Protein AF-A0A7V6IUQ1-F1 (afdb_monomer_lite)

pLDDT: mean 87.28, std 16.64, range [43.0, 98.0]

Radius of gyration: 22.85 Å; chains: 1; bounding box: 48×57×72 Å

Sequence (153 aa):
MRKSILLIFALLFVLAGCQLFSEKKGFEITNLSLSQEEGVTFQIKVHKLEISENDIISYGVVIVKEKVNEIEDLTFDKKDSFLESENLSFFLQIDEENYQTDYSLRAYVKYLDGEEEKYLYSESFEVFNLYSLAKESNNDFAKKVVRIVEEKK

Secondary structure (DSSP, 8-state):
---SSTTSTTTSSSSS------PPBSEEEEEEEE-SSSEEEEEEEE-B-SS-GGGEEEEEEEEESS--SSGGGSSTTT-SEEEEESSSEEEEE--GGGTT-EEEEEEEEEEEETTEEEEEE-S--EEEEHHHHHTT--SHHHHHHHHHHHHT-

Foldseek 3Di:
DPDPDPPPVVVVVVVVPPPPPPFDAAKAKADWADDLPQWTKIFIDHTHYPADPVFWPKKKKFKAQADDDDVVCRDPVNGPDMDIDNHRMDTDHDDLVSQATKMKIKMWIWGDPPPDIDIDTGPDIDIDHNLVNLVVDDRPSSVVSVCSVVVVD

Structure (mmCIF, N/CA/C/O backbone):
data_AF-A0A7V6IUQ1-F1
#
_entry.id   AF-A0A7V6IUQ1-F1
#
loop_
_atom_site.group_PDB
_atom_site.id
_atom_site.type_symbol
_atom_site.label_atom_id
_atom_site.label_alt_id
_atom_site.label_comp_id
_atom_site.label_asym_id
_atom_site.label_entity_id
_atom_site.label_seq_id
_atom_site.pdbx_PDB_ins_code
_atom_site.Cartn_x
_atom_site.Cartn_y
_atom_site.Cartn_z
_atom_site.occupancy
_atom_site.B_iso_or_equiv
_atom_site.auth_seq_id
_atom_site.auth_comp_id
_atom_site.auth_asym_id
_atom_site.auth_atom_id
_atom_site.pdbx_PDB_model_num
ATOM 1 N N . MET A 1 1 ? -28.849 -42.726 -48.923 1.00 46.62 1 MET A N 1
ATOM 2 C CA . MET A 1 1 ? -27.675 -41.830 -48.814 1.00 46.62 1 MET A CA 1
ATOM 3 C C . MET A 1 1 ? -28.141 -40.466 -48.322 1.00 46.62 1 MET A C 1
ATOM 5 O O . MET A 1 1 ? -28.798 -39.783 -49.089 1.00 46.62 1 MET A O 1
ATOM 9 N N . ARG A 1 2 ? -27.902 -40.128 -47.046 1.00 48.31 2 ARG A N 1
ATOM 10 C CA . ARG A 1 2 ? -27.979 -38.777 -46.432 1.00 48.31 2 ARG A CA 1
ATOM 11 C C . ARG A 1 2 ? -27.870 -38.942 -44.906 1.00 48.31 2 ARG A C 1
ATOM 13 O O . ARG A 1 2 ? -28.855 -38.846 -44.190 1.00 48.31 2 ARG A O 1
ATOM 20 N N . LYS A 1 3 ? -26.680 -39.301 -44.414 1.00 48.31 3 LYS A N 1
ATOM 21 C CA . LYS A 1 3 ? -26.365 -39.334 -42.968 1.00 48.31 3 LYS A CA 1
ATOM 22 C C . LYS A 1 3 ? -24.963 -38.794 -42.641 1.00 48.31 3 LYS A C 1
ATOM 24 O O . LYS A 1 3 ? -24.455 -39.039 -41.559 1.00 48.31 3 LYS A O 1
ATOM 29 N N . SER A 1 4 ? -24.343 -38.036 -43.548 1.00 51.31 4 SER A N 1
ATOM 30 C CA . SER A 1 4 ? -22.914 -37.691 -43.431 1.00 51.31 4 SER A CA 1
ATOM 31 C C . SER A 1 4 ? -22.616 -36.194 -43.284 1.00 51.31 4 SER A C 1
ATOM 33 O O . SER A 1 4 ? -21.469 -35.806 -43.429 1.00 51.31 4 SER A O 1
ATOM 35 N N . ILE A 1 5 ? -23.609 -35.343 -42.994 1.00 55.16 5 ILE A N 1
ATOM 36 C CA . ILE A 1 5 ? -23.400 -33.877 -42.926 1.00 55.16 5 ILE A CA 1
ATOM 37 C C . ILE A 1 5 ? -23.396 -33.335 -41.480 1.00 55.16 5 ILE A C 1
ATOM 39 O O . ILE A 1 5 ? -22.945 -32.224 -41.236 1.00 55.16 5 ILE A O 1
ATOM 43 N N . LEU A 1 6 ? -23.806 -34.122 -40.483 1.00 49.00 6 LEU A N 1
ATOM 44 C CA . LEU A 1 6 ? -23.961 -33.630 -39.104 1.00 49.00 6 LEU A CA 1
ATOM 45 C C . LEU A 1 6 ? -22.684 -33.657 -38.245 1.00 49.00 6 LEU A C 1
ATOM 47 O O . LEU A 1 6 ? -22.696 -33.138 -37.136 1.00 49.00 6 LEU A O 1
ATOM 51 N N . LEU A 1 7 ? -21.577 -34.218 -38.741 1.00 49.31 7 LEU A N 1
ATOM 52 C CA . LEU A 1 7 ? -20.361 -34.429 -37.939 1.00 49.31 7 LEU A CA 1
ATOM 53 C C . LEU A 1 7 ? -19.298 -33.326 -38.087 1.00 49.31 7 LEU A C 1
ATOM 55 O O . LEU A 1 7 ? -18.359 -33.285 -37.303 1.00 49.31 7 LEU A O 1
ATOM 59 N N . ILE A 1 8 ? -19.456 -32.401 -39.039 1.00 52.31 8 ILE A N 1
ATOM 60 C CA . ILE A 1 8 ? -18.475 -31.321 -39.262 1.00 52.31 8 ILE A CA 1
ATOM 61 C C . ILE A 1 8 ? -18.780 -30.083 -38.397 1.00 52.31 8 ILE A C 1
ATOM 63 O O . ILE A 1 8 ? -17.864 -29.363 -38.013 1.00 52.31 8 ILE A O 1
ATOM 67 N N . PHE A 1 9 ? -20.035 -29.870 -37.981 1.00 48.78 9 PHE A N 1
ATOM 68 C CA . PHE A 1 9 ? -20.393 -28.722 -37.132 1.00 48.78 9 PHE A CA 1
ATOM 69 C C . PHE A 1 9 ? -20.047 -28.896 -35.645 1.00 48.78 9 PHE A C 1
ATOM 71 O O . PHE A 1 9 ? -19.874 -27.901 -34.948 1.00 48.78 9 PHE A O 1
ATOM 78 N N . ALA A 1 10 ? -19.876 -30.129 -35.157 1.00 49.88 10 ALA A N 1
ATOM 79 C CA . ALA A 1 10 ? -19.459 -30.374 -33.773 1.00 49.88 10 ALA A CA 1
ATOM 80 C C . ALA A 1 10 ? -17.945 -30.176 -33.556 1.00 49.88 10 ALA A C 1
ATOM 82 O O . ALA A 1 10 ? -17.521 -29.903 -32.437 1.00 49.88 10 ALA A O 1
ATOM 83 N N . LEU A 1 11 ? -17.126 -30.259 -34.615 1.00 46.88 11 LEU A N 1
ATOM 84 C CA . LEU A 1 11 ? -15.672 -30.083 -34.505 1.00 46.88 11 LEU A CA 1
ATOM 85 C C . LEU A 1 11 ? -15.243 -28.603 -34.474 1.00 46.88 11 LEU A C 1
ATOM 87 O O . LEU A 1 11 ? -14.183 -28.283 -33.945 1.00 46.88 11 LEU A O 1
ATOM 91 N N . LEU A 1 12 ? -16.074 -27.691 -34.992 1.00 48.81 12 LEU A N 1
ATOM 92 C CA . LEU A 1 12 ? -15.794 -26.248 -35.004 1.00 48.81 12 LEU A CA 1
ATOM 93 C C . LEU A 1 12 ? -16.068 -25.555 -33.659 1.00 48.81 12 LEU A C 1
ATOM 95 O O . LEU A 1 12 ? -15.499 -24.500 -33.401 1.00 48.81 12 LEU A O 1
ATOM 99 N N . PHE A 1 13 ? -16.865 -26.158 -32.772 1.00 48.47 13 PHE A N 1
ATOM 100 C CA . PHE A 1 13 ? -17.110 -25.608 -31.432 1.00 48.47 13 PHE A CA 1
ATOM 101 C C . PHE A 1 13 ? -16.029 -25.973 -30.404 1.00 48.47 13 PHE A C 1
ATOM 103 O O . PHE A 1 13 ? -15.905 -25.297 -29.388 1.00 48.47 13 PHE A O 1
ATOM 110 N N . VAL A 1 14 ? -15.202 -26.989 -30.675 1.00 47.94 14 VAL A N 1
ATOM 111 C CA . VAL A 1 14 ? -14.096 -27.376 -29.777 1.00 47.94 14 VAL A CA 1
ATOM 112 C C . VAL A 1 14 ? -12.868 -26.470 -29.961 1.00 47.94 14 VAL A C 1
ATOM 114 O O . VAL A 1 14 ? -12.054 -26.348 -29.054 1.00 47.94 14 VAL A O 1
ATOM 117 N N . LEU A 1 15 ? -12.763 -25.749 -31.085 1.00 47.50 15 LEU A N 1
ATOM 118 C CA . LEU A 1 15 ? -11.668 -24.800 -31.346 1.00 47.50 15 LEU A CA 1
ATOM 119 C C . LEU A 1 15 ? -11.933 -23.373 -30.832 1.00 47.50 15 LEU A C 1
ATOM 121 O O . LEU A 1 15 ? -11.006 -22.572 -30.775 1.00 47.50 15 LEU A O 1
ATOM 125 N N . ALA A 1 16 ? -13.160 -23.054 -30.409 1.00 47.78 16 ALA A N 1
ATOM 126 C CA . ALA A 1 16 ? -13.485 -21.770 -29.773 1.00 47.78 16 ALA A CA 1
ATOM 127 C C . ALA A 1 16 ? -13.310 -21.792 -28.239 1.00 47.78 16 ALA A C 1
ATOM 129 O O . ALA A 1 16 ? -13.473 -20.771 -27.579 1.00 47.78 16 ALA A O 1
ATOM 130 N N . GLY A 1 17 ? -12.971 -22.955 -27.671 1.00 45.19 17 GLY A N 1
ATOM 131 C CA . GLY A 1 17 ? -12.736 -23.158 -26.241 1.00 45.19 17 GLY A CA 1
ATOM 132 C C . GLY A 1 17 ? -11.293 -22.922 -25.799 1.00 45.19 17 GLY A C 1
ATOM 133 O O . GLY A 1 17 ? -10.937 -23.319 -24.692 1.00 45.19 17 GLY A O 1
ATOM 134 N N . CYS A 1 18 ? -10.453 -22.292 -26.629 1.00 43.00 18 CYS A N 1
ATOM 135 C CA . CYS A 1 18 ? -9.222 -21.689 -26.132 1.00 43.00 18 CYS A CA 1
ATOM 136 C C . CYS A 1 18 ? -9.642 -20.510 -25.251 1.00 43.00 18 CYS A C 1
ATOM 138 O O . CYS A 1 18 ? -9.782 -19.382 -25.719 1.00 43.00 18 CYS A O 1
ATOM 140 N N . GLN A 1 19 ? -9.885 -20.794 -23.970 1.00 48.31 19 GLN A N 1
ATOM 141 C CA . GLN A 1 19 ? -9.740 -19.803 -22.920 1.00 48.31 19 GLN A CA 1
ATOM 142 C C . GLN A 1 19 ? -8.384 -19.145 -23.162 1.00 48.31 19 GLN A C 1
ATOM 144 O O . GLN A 1 19 ? -7.337 -19.741 -22.911 1.00 48.31 19 GLN A O 1
ATOM 149 N N . LEU A 1 20 ? -8.413 -17.943 -23.735 1.00 48.12 20 LEU A N 1
ATOM 150 C CA . LEU A 1 20 ? -7.312 -17.007 -23.670 1.00 48.12 20 LEU A CA 1
ATOM 151 C C . LEU A 1 20 ? -7.068 -16.812 -22.176 1.00 48.12 20 LEU A C 1
ATOM 153 O O . LEU A 1 20 ? -7.758 -16.034 -21.520 1.00 48.12 20 LEU A O 1
ATOM 157 N N . PHE A 1 21 ? -6.134 -17.585 -21.624 1.00 48.56 21 PHE A N 1
ATOM 158 C CA . PHE A 1 21 ? -5.440 -17.234 -20.400 1.00 48.56 21 PHE A CA 1
ATOM 159 C C . PHE A 1 21 ? -4.743 -15.913 -20.712 1.00 48.56 21 PHE A C 1
ATOM 161 O O . PHE A 1 21 ? -3.611 -15.881 -21.184 1.00 48.56 21 PHE A O 1
ATOM 168 N N . SER A 1 22 ? -5.479 -14.815 -20.559 1.00 53.97 22 SER A N 1
ATOM 169 C CA . SER A 1 22 ? -4.900 -13.488 -20.561 1.00 53.97 22 SER A CA 1
ATOM 170 C C . SER A 1 22 ? -4.002 -13.452 -19.336 1.00 53.97 22 SER A C 1
ATOM 172 O O . SER A 1 22 ? -4.493 -13.378 -18.209 1.00 53.97 22 SER A O 1
ATOM 174 N N . GLU A 1 23 ? -2.694 -13.598 -19.541 1.00 65.25 23 GLU A N 1
ATOM 175 C CA . GLU A 1 23 ? -1.713 -13.356 -18.489 1.00 65.25 23 GLU A CA 1
ATOM 176 C C . GLU A 1 23 ? -1.987 -11.951 -17.935 1.00 65.25 23 GLU A C 1
ATOM 178 O O . GLU A 1 23 ? -1.950 -10.975 -18.689 1.00 65.25 23 GLU A O 1
ATOM 183 N N . LYS A 1 24 ? -2.324 -11.841 -16.641 1.00 70.56 24 LYS A N 1
ATOM 184 C CA . LYS A 1 24 ? -2.401 -10.534 -15.973 1.00 70.56 24 LYS A CA 1
ATOM 185 C C . LYS A 1 24 ? -1.044 -9.846 -16.173 1.00 70.56 24 LYS A C 1
ATOM 187 O O . LYS A 1 24 ? -0.006 -10.433 -15.862 1.00 70.56 24 LYS A O 1
ATOM 192 N N . LYS A 1 25 ? -1.054 -8.629 -16.710 1.00 79.62 25 LYS A N 1
ATOM 193 C CA . LYS A 1 25 ? 0.115 -7.745 -16.777 1.00 79.62 25 LYS A CA 1
ATOM 194 C C . LYS A 1 25 ? 0.025 -6.711 -15.657 1.00 79.62 25 LYS A C 1
ATOM 196 O O . LYS A 1 25 ? -1.071 -6.426 -15.185 1.00 79.62 25 LYS A O 1
ATOM 201 N N . GLY A 1 26 ? 1.164 -6.164 -15.250 1.00 90.25 26 GLY A N 1
ATOM 202 C CA . GLY A 1 26 ? 1.227 -5.129 -14.217 1.00 90.25 26 GLY A CA 1
ATOM 203 C C . GLY A 1 26 ? 1.501 -5.681 -12.822 1.00 90.25 26 GLY A C 1
ATOM 204 O O . GLY A 1 26 ? 2.097 -6.744 -12.655 1.00 90.25 26 GLY A O 1
ATOM 205 N N . PHE A 1 27 ? 1.104 -4.929 -11.808 1.00 94.25 27 PHE A N 1
ATOM 206 C CA . PHE A 1 27 ? 1.328 -5.246 -10.403 1.00 94.25 27 PHE A CA 1
ATOM 207 C C . PHE A 1 27 ? 0.209 -4.627 -9.572 1.00 94.25 27 PHE A C 1
ATOM 209 O O . PHE A 1 27 ? -0.378 -3.634 -9.985 1.00 94.25 27 PHE A O 1
ATOM 216 N N . GLU A 1 28 ? -0.100 -5.226 -8.427 1.00 95.62 28 GLU A N 1
ATOM 217 C CA . GLU A 1 28 ? -1.223 -4.821 -7.575 1.00 95.62 28 GLU A CA 1
ATOM 218 C C . GLU A 1 28 ? -0.860 -4.969 -6.090 1.00 95.62 28 GLU A C 1
ATOM 220 O O . GLU A 1 28 ? 0.028 -5.749 -5.729 1.00 95.62 28 GLU A O 1
ATOM 225 N N . ILE A 1 29 ? -1.537 -4.216 -5.220 1.00 96.62 29 ILE A N 1
ATOM 226 C CA . ILE A 1 29 ? -1.441 -4.412 -3.769 1.00 96.62 29 ILE A CA 1
ATOM 227 C C . ILE A 1 29 ? -2.302 -5.619 -3.393 1.00 96.62 29 ILE A C 1
ATOM 229 O O . ILE A 1 29 ? -3.408 -5.801 -3.887 1.00 96.62 29 ILE A O 1
ATOM 233 N N . THR A 1 30 ? -1.780 -6.471 -2.522 1.00 95.62 30 THR A N 1
ATOM 234 C CA . THR A 1 30 ? -2.411 -7.707 -2.060 1.00 95.62 30 THR A CA 1
ATOM 235 C C . THR A 1 30 ? -2.121 -7.929 -0.580 1.00 95.62 30 THR A C 1
ATOM 237 O O . THR A 1 30 ? -1.246 -7.281 -0.001 1.00 95.62 30 THR A O 1
ATOM 240 N N . ASN A 1 31 ? -2.834 -8.879 0.034 1.00 93.25 31 ASN A N 1
ATOM 241 C CA . ASN A 1 31 ? -2.593 -9.329 1.409 1.00 93.25 31 ASN A CA 1
ATOM 242 C C . ASN A 1 31 ? -2.597 -8.191 2.444 1.00 93.25 31 ASN A C 1
ATOM 244 O O . ASN A 1 31 ? -1.820 -8.209 3.398 1.00 93.25 31 ASN A O 1
ATOM 248 N N . LEU A 1 32 ? -3.467 -7.198 2.245 1.00 95.62 32 LEU A N 1
ATOM 249 C CA . LEU A 1 32 ? -3.637 -6.094 3.176 1.00 95.62 32 LEU A CA 1
ATOM 250 C C . LEU A 1 32 ? -4.265 -6.616 4.470 1.00 95.62 32 LEU A C 1
ATOM 252 O O . LEU A 1 32 ? -5.373 -7.148 4.465 1.00 95.62 32 LEU A O 1
ATOM 256 N N . SER A 1 33 ? -3.534 -6.509 5.576 1.00 94.62 33 SER A N 1
ATOM 257 C CA . SER A 1 33 ? -3.943 -7.088 6.854 1.00 94.62 33 SER A CA 1
ATOM 258 C C . SER A 1 33 ? -3.350 -6.338 8.041 1.00 94.62 33 SER A C 1
ATOM 260 O O . SER A 1 33 ? -2.380 -5.590 7.918 1.00 94.62 33 SER A O 1
ATOM 262 N N . LEU A 1 34 ? -3.943 -6.528 9.217 1.00 94.50 34 LEU A N 1
ATOM 263 C CA . LEU A 1 34 ? -3.379 -5.993 10.450 1.00 94.50 34 LEU A CA 1
ATOM 264 C C . LEU A 1 34 ? -2.095 -6.719 10.831 1.00 94.50 34 LEU A C 1
ATOM 266 O O . LEU A 1 34 ? -2.055 -7.950 10.889 1.00 94.50 34 LEU A O 1
ATOM 270 N N . SER A 1 35 ? -1.080 -5.936 11.182 1.00 91.44 35 SER A N 1
ATOM 271 C CA . SER A 1 35 ? 0.143 -6.465 11.769 1.00 91.44 35 SER A CA 1
ATOM 272 C C . SER A 1 35 ? -0.097 -6.948 13.206 1.00 91.44 35 SER A C 1
ATOM 274 O O . SER A 1 35 ? -1.101 -6.621 13.850 1.00 91.44 35 SER A O 1
ATOM 276 N N . GLN A 1 36 ? 0.839 -7.750 13.717 1.00 83.31 36 GLN A N 1
ATOM 277 C CA . GLN A 1 36 ? 0.972 -7.964 15.163 1.00 83.31 36 GLN A CA 1
ATOM 278 C C . GLN A 1 36 ? 1.581 -6.738 15.861 1.00 83.31 36 GLN A C 1
ATOM 280 O O . GLN A 1 36 ? 1.370 -6.544 17.055 1.00 83.31 36 GLN A O 1
ATOM 285 N N . GLU A 1 37 ? 2.309 -5.915 15.109 1.00 86.06 37 GLU A N 1
ATOM 286 C CA . GLU A 1 37 ? 2.785 -4.594 15.518 1.00 86.06 37 GLU A CA 1
ATOM 287 C C . GLU A 1 37 ? 1.698 -3.531 15.270 1.00 86.06 37 GLU A C 1
ATOM 289 O O . GLU A 1 37 ? 0.680 -3.811 14.637 1.00 86.06 37 GLU A O 1
ATOM 294 N N . GLU A 1 38 ? 1.887 -2.302 15.761 1.00 89.56 38 GLU A N 1
ATOM 295 C CA . GLU A 1 38 ? 0.880 -1.232 15.659 1.00 89.56 38 GLU A CA 1
ATOM 296 C C . GLU A 1 38 ? 0.783 -0.631 14.239 1.00 89.56 38 GLU A C 1
ATOM 298 O O . GLU A 1 38 ? 1.175 0.509 13.990 1.00 89.56 38 GLU A O 1
ATOM 303 N N . GLY A 1 39 ? 0.264 -1.403 13.280 1.00 94.31 39 GLY A N 1
ATOM 304 C CA . GLY A 1 39 ? 0.073 -0.954 11.902 1.00 94.31 39 GLY A CA 1
ATOM 305 C C . GLY A 1 39 ? -0.547 -1.989 10.963 1.00 94.31 39 GLY A C 1
ATOM 306 O O . GLY A 1 39 ? -1.168 -2.970 11.382 1.00 94.31 39 GLY A O 1
ATOM 307 N N . VAL A 1 40 ? -0.369 -1.756 9.665 1.00 96.31 40 VAL A N 1
ATOM 308 C CA . VAL A 1 40 ? -0.888 -2.588 8.570 1.00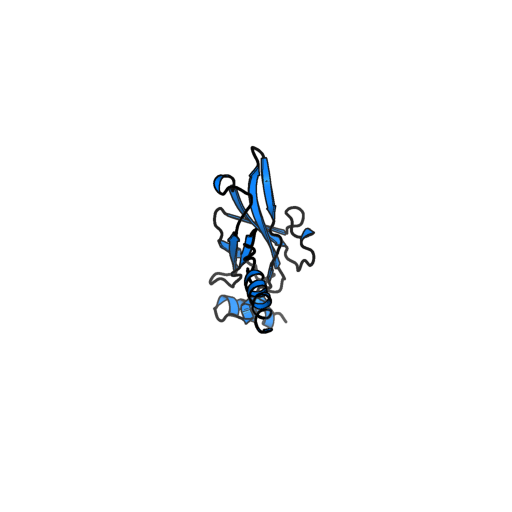 96.31 40 VAL A CA 1
ATOM 309 C C . VAL A 1 40 ? 0.272 -3.139 7.761 1.00 96.31 40 VAL A C 1
ATOM 311 O O . VAL A 1 40 ? 1.220 -2.419 7.456 1.00 96.31 40 VAL A O 1
ATOM 314 N N . THR A 1 41 ? 0.189 -4.412 7.393 1.00 96.38 41 THR A N 1
ATOM 315 C CA . THR A 1 41 ? 1.083 -5.026 6.414 1.00 96.38 41 THR A CA 1
ATOM 316 C C . THR A 1 41 ? 0.350 -5.253 5.104 1.00 96.38 41 THR A C 1
ATOM 318 O O . THR A 1 41 ? -0.847 -5.540 5.076 1.00 96.38 41 THR A O 1
ATOM 321 N N . PHE A 1 42 ? 1.076 -5.120 4.001 1.00 96.94 42 PHE A N 1
ATOM 322 C CA . PHE A 1 42 ? 0.582 -5.437 2.666 1.00 96.94 42 PHE A CA 1
ATOM 323 C C . PHE A 1 42 ? 1.745 -5.824 1.755 1.00 96.94 42 PHE A C 1
ATOM 325 O O . PHE A 1 42 ? 2.916 -5.589 2.066 1.00 96.94 42 PHE A O 1
ATOM 332 N N . GLN A 1 43 ? 1.418 -6.450 0.630 1.00 97.56 43 GLN A N 1
ATOM 333 C CA . GLN A 1 43 ? 2.389 -6.930 -0.344 1.00 97.56 43 GLN A CA 1
ATOM 334 C C . GLN A 1 43 ? 2.077 -6.399 -1.735 1.00 97.56 43 GLN A C 1
ATOM 336 O O . GLN A 1 43 ? 0.916 -6.312 -2.120 1.00 97.56 43 GLN A O 1
ATOM 341 N N . ILE A 1 44 ? 3.109 -6.115 -2.520 1.00 97.25 44 ILE A N 1
ATOM 342 C CA . ILE A 1 44 ? 2.964 -5.885 -3.955 1.00 97.25 44 ILE A CA 1
ATOM 343 C C . ILE A 1 44 ? 3.143 -7.222 -4.663 1.00 97.25 44 ILE A C 1
ATOM 345 O O . ILE A 1 44 ? 4.183 -7.870 -4.560 1.00 97.25 44 ILE A O 1
ATOM 349 N N . LYS A 1 45 ? 2.125 -7.640 -5.408 1.00 95.94 45 LYS A N 1
ATOM 350 C CA . LYS A 1 45 ? 2.229 -8.783 -6.304 1.00 95.94 45 LYS A CA 1
ATOM 351 C C . LYS A 1 45 ? 2.594 -8.281 -7.691 1.00 95.94 45 LYS A C 1
ATOM 353 O O . LYS A 1 45 ? 1.800 -7.598 -8.330 1.00 95.94 45 LYS A O 1
ATOM 358 N N . VAL A 1 46 ? 3.782 -8.649 -8.157 1.00 93.25 46 VAL A N 1
ATOM 359 C CA . VAL A 1 46 ? 4.245 -8.339 -9.511 1.00 93.25 46 VAL A CA 1
ATOM 360 C C . VAL A 1 46 ? 3.826 -9.467 -10.449 1.00 93.25 46 VAL A C 1
ATOM 362 O O . VAL A 1 46 ? 4.056 -10.645 -10.170 1.00 93.25 46 VAL A O 1
ATOM 365 N N . HIS A 1 47 ? 3.159 -9.111 -11.541 1.00 90.44 47 HIS A N 1
ATOM 366 C CA . HIS A 1 47 ? 2.886 -10.014 -12.651 1.00 90.44 47 HIS A CA 1
ATOM 367 C C . HIS A 1 47 ? 3.892 -9.751 -13.777 1.00 90.44 47 HIS A C 1
ATOM 369 O O . HIS A 1 47 ? 5.038 -9.389 -13.537 1.00 90.44 47 HIS A O 1
ATOM 375 N N . LYS A 1 48 ? 3.490 -9.935 -15.033 1.00 88.69 48 LYS A N 1
ATOM 376 C CA . LYS A 1 48 ? 4.359 -9.647 -16.169 1.00 88.69 48 LYS A CA 1
ATOM 377 C C . LYS A 1 48 ? 4.464 -8.137 -16.385 1.00 88.69 48 LYS A C 1
ATOM 379 O O . LYS A 1 48 ? 3.453 -7.494 -16.679 1.00 88.69 48 LYS A O 1
ATOM 384 N N . LEU A 1 49 ? 5.675 -7.596 -16.265 1.00 90.94 49 LEU A N 1
ATOM 385 C CA . LEU A 1 49 ? 5.995 -6.209 -16.605 1.00 90.94 49 LEU A CA 1
ATOM 386 C C . LEU A 1 49 ? 6.708 -6.140 -17.950 1.00 90.94 49 LEU A C 1
ATOM 388 O O . LEU A 1 49 ? 7.436 -7.052 -18.332 1.00 90.94 49 LEU A O 1
ATOM 392 N N . GLU A 1 50 ? 6.506 -5.034 -18.656 1.00 90.25 50 GLU A N 1
ATOM 393 C CA . GLU A 1 50 ? 7.269 -4.684 -19.861 1.00 90.25 50 GLU A CA 1
ATOM 394 C C . GLU A 1 50 ? 8.542 -3.896 -19.492 1.00 90.25 50 GLU A C 1
ATOM 396 O O . GLU A 1 50 ? 9.016 -3.066 -20.256 1.00 90.25 50 GLU A O 1
ATOM 401 N N . ILE A 1 51 ? 9.079 -4.160 -18.296 1.00 92.25 51 ILE A N 1
ATOM 402 C CA . ILE A 1 51 ? 10.308 -3.596 -17.734 1.00 92.25 51 ILE A CA 1
ATOM 403 C C . ILE A 1 51 ? 11.194 -4.783 -17.349 1.00 92.25 51 ILE A C 1
ATOM 405 O O . ILE A 1 51 ? 10.706 -5.754 -16.766 1.00 92.25 51 ILE A O 1
ATOM 409 N N . SER A 1 52 ? 12.479 -4.724 -17.693 1.00 92.69 52 SER A N 1
ATOM 410 C CA . SER A 1 52 ? 13.459 -5.735 -17.286 1.00 92.69 52 SER A CA 1
ATOM 411 C C . SER A 1 52 ? 13.656 -5.703 -15.772 1.00 92.69 52 SER A C 1
ATOM 413 O O . SER A 1 52 ? 13.813 -4.631 -15.197 1.00 92.69 52 SER A O 1
ATOM 415 N N . GLU A 1 53 ? 13.728 -6.866 -15.122 1.00 91.38 53 GLU A N 1
ATOM 416 C CA . GLU A 1 53 ? 13.982 -6.946 -13.674 1.00 91.38 53 GLU A CA 1
ATOM 417 C C . GLU A 1 53 ? 15.298 -6.267 -13.265 1.00 91.38 53 GLU A C 1
ATOM 419 O O . GLU A 1 53 ? 15.370 -5.689 -12.188 1.00 91.38 53 GLU A O 1
ATOM 424 N N . ASN A 1 54 ? 16.314 -6.276 -14.137 1.00 94.69 54 ASN A N 1
ATOM 425 C CA . ASN A 1 54 ? 17.599 -5.615 -13.876 1.00 94.69 54 ASN A CA 1
ATOM 426 C C . ASN A 1 54 ? 17.513 -4.083 -13.907 1.00 94.69 54 ASN A C 1
ATOM 428 O O . ASN A 1 54 ? 18.401 -3.420 -13.378 1.00 94.69 54 ASN A O 1
ATOM 432 N N . ASP A 1 55 ? 16.476 -3.539 -14.544 1.00 96.44 55 ASP A N 1
ATOM 433 C CA . ASP A 1 55 ? 16.260 -2.097 -14.634 1.00 96.44 55 ASP A CA 1
ATOM 434 C C . ASP A 1 55 ? 15.371 -1.600 -13.483 1.00 96.44 55 ASP A C 1
ATOM 436 O O . ASP A 1 55 ? 15.238 -0.393 -13.285 1.00 96.44 55 ASP A O 1
ATOM 440 N N . ILE A 1 56 ? 14.763 -2.505 -12.704 1.00 96.62 56 ILE A N 1
ATOM 441 C CA . ILE A 1 56 ? 13.965 -2.152 -11.529 1.00 96.62 56 ILE A CA 1
ATOM 442 C C . ILE A 1 56 ? 14.901 -1.758 -10.387 1.00 96.62 56 ILE A C 1
ATOM 444 O O . ILE A 1 56 ? 15.722 -2.548 -9.929 1.00 96.62 56 ILE A O 1
ATOM 448 N N . ILE A 1 57 ? 14.727 -0.532 -9.897 1.00 97.31 57 ILE A N 1
ATOM 449 C CA . ILE A 1 57 ? 15.468 0.007 -8.755 1.00 97.31 57 ILE A CA 1
ATOM 450 C C . ILE A 1 57 ? 14.752 -0.366 -7.456 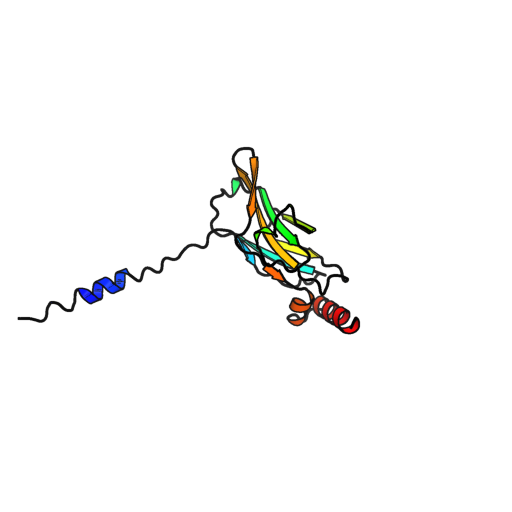1.00 97.31 57 ILE A C 1
ATOM 452 O O . ILE A 1 57 ? 15.367 -0.859 -6.515 1.00 97.31 57 ILE A O 1
ATOM 456 N N . SER A 1 58 ? 13.446 -0.099 -7.389 1.00 97.75 58 SER A N 1
ATOM 457 C CA . SER A 1 58 ? 12.660 -0.288 -6.171 1.00 97.75 58 SER A CA 1
ATOM 458 C C . SER A 1 58 ? 11.165 -0.405 -6.461 1.00 97.75 58 SER A C 1
ATOM 460 O O . SER A 1 58 ? 10.662 -0.049 -7.531 1.00 97.75 58 SER A O 1
ATOM 462 N N . TYR A 1 59 ? 10.444 -0.907 -5.467 1.00 97.94 59 TYR A N 1
ATOM 463 C CA . TYR A 1 59 ? 8.992 -0.941 -5.416 1.00 97.94 59 TYR A CA 1
ATOM 464 C C . TYR A 1 59 ? 8.517 0.018 -4.338 1.00 97.94 59 TYR A C 1
ATOM 466 O O . TYR A 1 59 ? 9.184 0.213 -3.320 1.00 97.94 59 TYR A O 1
ATOM 474 N N . GLY A 1 60 ? 7.327 0.572 -4.504 1.00 97.75 60 GLY A N 1
ATOM 475 C CA . GLY A 1 60 ? 6.770 1.402 -3.458 1.00 97.75 60 GLY A CA 1
ATOM 476 C C . GLY A 1 60 ? 5.274 1.569 -3.532 1.00 97.75 60 GLY A C 1
ATOM 477 O O . GLY A 1 60 ? 4.598 1.049 -4.419 1.00 97.75 60 GLY A O 1
ATOM 478 N N . VAL A 1 61 ? 4.755 2.291 -2.549 1.00 97.81 61 VAL A N 1
ATOM 479 C CA . VAL A 1 61 ? 3.339 2.616 -2.434 1.00 97.81 61 VAL A CA 1
ATOM 480 C C . VAL A 1 61 ? 3.197 4.090 -2.105 1.00 97.81 61 VAL A C 1
ATOM 482 O O . VAL A 1 61 ? 3.765 4.576 -1.129 1.00 97.81 61 VAL A O 1
ATOM 485 N N . VAL A 1 62 ? 2.425 4.790 -2.930 1.00 97.50 62 VAL A N 1
ATOM 486 C CA . VAL A 1 62 ? 1.915 6.129 -2.643 1.00 97.50 62 VAL A CA 1
ATOM 487 C C . VAL A 1 62 ? 0.708 6.003 -1.720 1.00 97.50 62 VAL A C 1
ATOM 489 O O . VAL A 1 62 ? -0.159 5.157 -1.947 1.00 97.50 62 VAL A O 1
ATOM 492 N N . ILE A 1 63 ? 0.666 6.847 -0.689 1.00 97.62 63 ILE A N 1
ATOM 493 C CA . ILE A 1 63 ? -0.331 6.811 0.377 1.00 97.62 63 ILE A CA 1
ATOM 494 C C . ILE A 1 63 ? -1.006 8.177 0.476 1.00 97.62 63 ILE A C 1
ATOM 496 O O . ILE A 1 63 ? -0.337 9.209 0.588 1.00 97.62 63 ILE A O 1
ATOM 500 N N . VAL A 1 64 ? -2.334 8.161 0.487 1.00 97.12 64 VAL A N 1
ATOM 501 C CA . VAL A 1 64 ? -3.186 9.324 0.745 1.00 97.12 64 VAL A CA 1
ATOM 502 C C . VAL A 1 64 ? -4.127 8.987 1.905 1.00 97.12 64 VAL A C 1
ATOM 504 O O . VAL A 1 64 ? -4.753 7.927 1.909 1.00 97.12 64 VAL A O 1
ATOM 507 N N . LYS A 1 65 ? -4.204 9.865 2.908 1.00 95.94 65 LYS A N 1
ATOM 508 C CA . LYS A 1 65 ? -4.986 9.741 4.151 1.00 95.94 65 LYS A CA 1
ATOM 509 C C . LYS A 1 65 ? -6.436 10.193 3.966 1.00 95.94 65 LYS A C 1
ATOM 511 O O . LYS A 1 65 ? -7.011 10.883 4.807 1.00 95.94 65 LYS A O 1
ATOM 516 N N . GLU A 1 66 ? -7.021 9.804 2.850 1.00 95.81 66 GLU A N 1
ATOM 517 C CA . GLU A 1 66 ? -8.443 9.931 2.589 1.00 95.81 66 GLU A CA 1
ATOM 518 C C . GLU A 1 66 ? -8.875 8.869 1.581 1.00 95.81 66 GLU A C 1
ATOM 520 O O . GLU A 1 66 ? -8.056 8.211 0.926 1.00 95.81 66 GLU A O 1
ATOM 525 N N . LYS A 1 67 ? -10.189 8.700 1.447 1.00 95.94 67 LYS A N 1
ATOM 526 C CA . LYS A 1 67 ? -10.766 7.864 0.404 1.00 95.94 67 LYS A CA 1
ATOM 527 C C . LYS A 1 67 ? -10.746 8.607 -0.929 1.00 95.94 67 LYS A C 1
ATOM 529 O O . LYS A 1 67 ? -11.557 9.501 -1.164 1.00 95.94 67 LYS A O 1
ATOM 534 N N . VAL A 1 68 ? -9.872 8.163 -1.819 1.00 93.94 68 VAL A N 1
ATOM 535 C CA . VAL A 1 68 ? -9.786 8.634 -3.197 1.00 93.94 68 VAL A CA 1
ATOM 536 C C . VAL A 1 68 ? -10.718 7.803 -4.079 1.00 93.94 68 VAL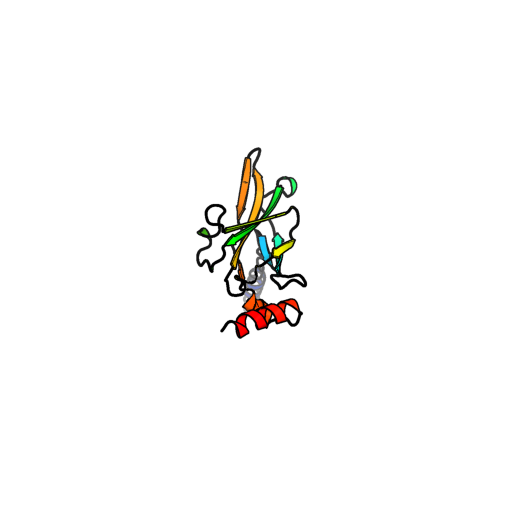 A C 1
ATOM 538 O O . VAL A 1 68 ? -10.829 6.588 -3.915 1.00 93.94 68 VAL A O 1
ATOM 541 N N . ASN A 1 69 ? -11.409 8.462 -5.012 1.00 91.00 69 ASN A N 1
ATOM 542 C CA . ASN A 1 69 ? -12.332 7.802 -5.944 1.00 91.00 69 ASN A CA 1
ATOM 543 C C . ASN A 1 69 ? -11.753 7.655 -7.360 1.00 91.00 69 ASN A C 1
ATOM 545 O O . ASN A 1 69 ? -12.212 6.793 -8.106 1.00 91.00 69 ASN A O 1
ATOM 549 N N . GLU A 1 70 ? -10.759 8.471 -7.719 1.00 90.75 70 GLU A N 1
ATOM 550 C CA . GLU A 1 70 ? -10.143 8.517 -9.049 1.00 90.75 70 GLU A CA 1
ATOM 551 C C . GLU A 1 70 ? -8.652 8.177 -8.950 1.00 90.75 70 GLU A C 1
ATOM 553 O O . GLU A 1 70 ? -7.923 8.713 -8.118 1.00 90.75 70 GLU A O 1
ATOM 558 N N . ILE A 1 71 ? -8.168 7.258 -9.786 1.00 90.44 71 ILE A N 1
ATOM 559 C CA . ILE A 1 71 ? -6.798 6.736 -9.669 1.00 90.44 71 ILE A CA 1
ATOM 560 C C . ILE A 1 71 ? -5.737 7.800 -10.004 1.00 90.44 71 ILE A C 1
ATOM 562 O O . ILE A 1 71 ? -4.601 7.741 -9.529 1.00 90.44 71 ILE A O 1
ATOM 566 N N . GLU A 1 72 ? -6.115 8.802 -10.794 1.00 89.12 72 GLU A N 1
ATOM 567 C CA . GLU A 1 72 ? -5.324 9.967 -11.185 1.00 89.12 72 GLU A CA 1
ATOM 568 C C . GLU A 1 72 ? -4.962 10.873 -9.997 1.00 89.12 72 GLU A C 1
ATOM 570 O O . GLU A 1 72 ? -4.018 11.665 -10.083 1.00 89.12 72 GLU A O 1
ATOM 575 N N . ASP A 1 73 ? -5.674 10.742 -8.876 1.00 88.44 73 ASP A N 1
ATOM 576 C CA . ASP A 1 73 ? -5.388 11.462 -7.637 1.00 88.44 73 ASP A CA 1
ATOM 577 C C . ASP A 1 73 ? -4.360 10.743 -6.748 1.00 88.44 73 ASP A C 1
ATOM 579 O O . ASP A 1 73 ? -3.823 11.337 -5.816 1.00 88.44 73 ASP A O 1
ATOM 583 N N . LEU A 1 74 ? -4.006 9.494 -7.068 1.00 90.06 74 LEU A N 1
ATOM 584 C CA . LEU A 1 74 ? -2.993 8.714 -6.356 1.00 90.06 74 LEU A CA 1
ATOM 585 C C . LEU A 1 74 ? -1.665 8.750 -7.104 1.00 90.06 74 LEU A C 1
ATOM 587 O O . LEU A 1 74 ? -1.272 7.794 -7.777 1.00 90.06 74 LEU A O 1
ATOM 591 N N . THR A 1 75 ? -0.978 9.883 -6.997 1.00 90.69 75 THR A N 1
ATOM 592 C CA . THR A 1 75 ? 0.327 10.124 -7.626 1.00 90.69 75 THR A CA 1
ATOM 593 C C . THR A 1 75 ? 1.295 10.785 -6.653 1.00 90.69 75 THR A C 1
ATOM 595 O O . THR A 1 75 ? 0.909 11.268 -5.586 1.00 90.69 75 THR A O 1
ATOM 598 N N . PHE A 1 76 ? 2.577 10.839 -7.027 1.00 92.25 76 PHE A N 1
ATOM 599 C CA . PHE A 1 76 ? 3.603 11.495 -6.218 1.00 92.25 76 PHE A CA 1
ATOM 600 C C . PHE A 1 76 ? 3.304 12.970 -5.908 1.00 92.25 76 PHE A C 1
ATOM 602 O O . PHE A 1 76 ? 3.744 13.441 -4.860 1.00 92.25 76 PHE A O 1
ATOM 609 N N . ASP A 1 77 ? 2.556 13.677 -6.752 1.00 89.62 77 ASP A N 1
ATOM 610 C CA . ASP A 1 77 ? 2.257 15.103 -6.562 1.00 89.62 77 ASP A CA 1
ATOM 611 C C . ASP A 1 77 ? 1.145 15.355 -5.535 1.00 89.62 77 ASP A C 1
ATOM 613 O O . ASP A 1 77 ? 1.058 16.445 -4.974 1.00 89.62 77 ASP A O 1
ATOM 617 N N . LYS A 1 78 ? 0.303 14.349 -5.278 1.00 89.00 78 LYS A N 1
ATOM 618 C CA . LYS A 1 78 ? -0.891 14.451 -4.423 1.00 89.00 78 LYS A CA 1
ATOM 619 C C . LYS A 1 78 ? -0.816 13.587 -3.159 1.00 89.00 78 LYS A C 1
ATOM 621 O O . LYS A 1 78 ? -1.776 13.523 -2.403 1.00 89.00 78 LYS A O 1
ATOM 626 N N . LYS A 1 79 ? 0.312 12.911 -2.929 1.00 92.25 79 LYS A N 1
ATOM 627 C CA . LYS A 1 79 ? 0.511 12.006 -1.787 1.00 92.25 79 LYS A CA 1
ATOM 628 C C . LYS A 1 79 ? 0.656 12.746 -0.457 1.00 92.25 79 LYS A C 1
ATOM 630 O O . LYS A 1 79 ? 1.320 13.780 -0.397 1.00 92.25 79 LYS A O 1
ATOM 635 N N . ASP A 1 80 ? 0.198 12.115 0.619 1.00 95.06 80 ASP A N 1
ATOM 636 C CA . ASP A 1 80 ? 0.575 12.497 1.985 1.00 95.06 80 ASP A CA 1
ATOM 637 C C . ASP A 1 80 ? 1.905 11.857 2.392 1.00 95.06 80 ASP A C 1
ATOM 639 O O . ASP A 1 80 ? 2.740 12.474 3.055 1.00 95.06 80 ASP A O 1
ATOM 643 N N . SER A 1 81 ? 2.119 10.602 1.992 1.00 96.12 81 SER A N 1
ATOM 644 C CA . SER A 1 81 ? 3.359 9.871 2.247 1.00 96.12 81 SER A CA 1
ATOM 645 C C . SER A 1 81 ? 3.621 8.805 1.181 1.00 96.12 81 SER A C 1
ATOM 647 O O . SER A 1 81 ? 2.817 8.573 0.275 1.00 96.12 81 SER A O 1
ATOM 649 N N . PHE A 1 82 ? 4.793 8.178 1.247 1.00 96.94 82 PHE A N 1
ATOM 650 C CA . PHE A 1 82 ? 5.125 7.014 0.436 1.00 96.94 82 PHE A CA 1
ATOM 651 C C . PHE A 1 82 ? 6.030 6.062 1.214 1.00 96.94 82 PHE A C 1
ATOM 653 O O . PHE A 1 82 ? 6.735 6.476 2.135 1.00 96.94 82 PHE A O 1
ATOM 660 N N . LEU A 1 83 ? 6.004 4.794 0.820 1.00 97.06 83 LEU A N 1
ATOM 661 C CA . LEU A 1 83 ? 6.959 3.777 1.247 1.00 97.06 83 LEU A CA 1
ATOM 662 C C . LEU A 1 83 ? 7.710 3.269 0.022 1.00 97.06 83 LEU A C 1
ATOM 664 O O . LEU A 1 83 ? 7.099 3.078 -1.026 1.00 97.06 83 LEU A O 1
ATOM 668 N N . GLU A 1 84 ? 9.003 3.010 0.175 1.00 97.31 84 GLU A N 1
ATOM 669 C CA . GLU A 1 84 ? 9.858 2.475 -0.882 1.00 97.31 84 GLU A CA 1
ATOM 670 C C . GLU A 1 84 ? 10.760 1.376 -0.319 1.00 97.31 84 GLU A C 1
ATOM 672 O O . GLU A 1 84 ? 11.284 1.495 0.791 1.00 97.31 84 GLU A O 1
ATOM 677 N N . SER A 1 85 ? 10.914 0.283 -1.063 1.00 96.38 85 SER A N 1
ATOM 678 C CA . SER A 1 85 ? 11.763 -0.843 -0.691 1.00 96.38 85 SER A CA 1
ATOM 679 C C . SER A 1 85 ? 12.214 -1.624 -1.923 1.00 96.38 85 SER A C 1
ATOM 681 O O . SER A 1 85 ? 11.520 -1.681 -2.934 1.00 96.38 85 SER A O 1
ATOM 683 N N . GLU A 1 86 ? 13.353 -2.302 -1.816 1.00 94.81 86 GLU A N 1
ATOM 684 C CA . GLU A 1 86 ? 13.732 -3.367 -2.756 1.00 94.81 86 GLU A CA 1
ATOM 685 C C . GLU A 1 86 ? 12.857 -4.625 -2.568 1.00 94.81 86 GLU A C 1
ATOM 687 O O . GLU A 1 86 ? 12.773 -5.475 -3.452 1.00 94.81 86 GLU A O 1
ATOM 692 N N . ASN A 1 87 ? 12.172 -4.744 -1.422 1.00 94.69 87 ASN A N 1
ATOM 693 C CA . ASN A 1 87 ? 11.266 -5.848 -1.123 1.00 94.69 87 ASN A CA 1
ATOM 694 C C . ASN A 1 87 ? 9.828 -5.553 -1.566 1.00 94.69 87 ASN A C 1
ATOM 696 O O . ASN A 1 87 ? 9.383 -4.412 -1.632 1.00 94.69 87 ASN A O 1
ATOM 700 N N . LEU A 1 88 ? 9.055 -6.623 -1.754 1.00 96.25 88 LEU A N 1
ATOM 701 C CA . LEU A 1 88 ? 7.631 -6.554 -2.098 1.00 96.25 88 LEU A CA 1
ATOM 702 C C . LEU A 1 88 ? 6.695 -6.530 -0.881 1.00 96.25 88 LEU A C 1
ATOM 704 O O . LEU A 1 88 ? 5.482 -6.580 -1.052 1.00 96.25 88 LEU A O 1
ATOM 708 N N . SER A 1 89 ? 7.227 -6.507 0.342 1.00 96.69 89 SER A N 1
ATOM 709 C CA . SER A 1 89 ? 6.441 -6.492 1.583 1.00 96.69 89 SER A CA 1
ATOM 710 C C . SER A 1 89 ? 6.652 -5.185 2.326 1.00 96.69 89 SER A C 1
ATOM 712 O O . SER A 1 89 ? 7.788 -4.758 2.520 1.00 96.69 89 SER A O 1
ATOM 714 N N . PHE A 1 90 ? 5.554 -4.587 2.771 1.00 97.38 90 PHE A N 1
ATOM 715 C CA . PHE A 1 90 ? 5.541 -3.265 3.378 1.00 97.38 90 PHE A CA 1
ATOM 716 C C . PHE A 1 90 ? 4.819 -3.299 4.720 1.00 97.38 90 PHE A C 1
ATOM 718 O O . PHE A 1 90 ? 3.890 -4.084 4.929 1.00 97.38 90 PHE A O 1
ATOM 725 N N . PHE A 1 91 ? 5.245 -2.408 5.610 1.00 96.88 91 PHE A N 1
ATOM 726 C CA . PHE A 1 91 ? 4.587 -2.121 6.873 1.00 96.88 91 PHE A CA 1
ATOM 727 C C . PHE A 1 91 ? 4.319 -0.622 6.961 1.00 96.88 91 PHE A C 1
ATOM 729 O O . PHE A 1 91 ? 5.220 0.190 6.750 1.00 96.88 91 PHE A O 1
ATOM 736 N N . LEU A 1 92 ? 3.079 -0.269 7.276 1.00 96.38 92 LEU A N 1
ATOM 737 C CA . LEU A 1 92 ? 2.649 1.097 7.515 1.00 96.38 92 LEU A CA 1
ATOM 738 C C . LEU A 1 92 ? 2.195 1.222 8.968 1.00 96.38 92 LEU A C 1
ATOM 740 O O . LEU A 1 92 ? 1.148 0.695 9.348 1.00 96.38 92 LEU A O 1
ATOM 744 N N . GLN A 1 93 ? 2.981 1.941 9.765 1.00 96.12 93 GLN A N 1
ATOM 745 C CA . GLN A 1 93 ? 2.586 2.337 11.111 1.00 96.12 93 GLN A CA 1
ATOM 746 C C . GLN A 1 93 ? 1.476 3.391 11.035 1.00 96.12 93 GLN A C 1
ATOM 748 O O . GLN A 1 93 ? 1.541 4.311 10.218 1.00 96.12 93 GLN A O 1
ATOM 753 N N . ILE A 1 94 ? 0.461 3.253 11.889 1.00 94.50 94 ILE A N 1
ATOM 754 C CA . ILE A 1 94 ? -0.689 4.160 11.931 1.00 94.50 94 ILE A CA 1
ATOM 755 C C . ILE A 1 94 ? -0.804 4.755 13.330 1.00 94.50 94 ILE A C 1
ATOM 757 O O . ILE A 1 94 ? -0.969 4.025 14.308 1.00 94.50 94 ILE A O 1
ATOM 761 N N . ASP A 1 95 ? -0.756 6.081 13.414 1.00 93.75 95 ASP A N 1
ATOM 762 C CA . ASP A 1 95 ? -0.953 6.798 14.672 1.00 93.75 95 ASP A CA 1
ATOM 763 C C . ASP A 1 95 ? -2.402 6.682 15.161 1.00 93.75 95 ASP A C 1
ATOM 765 O O . ASP A 1 95 ? -3.346 6.639 14.368 1.00 93.75 95 ASP A O 1
A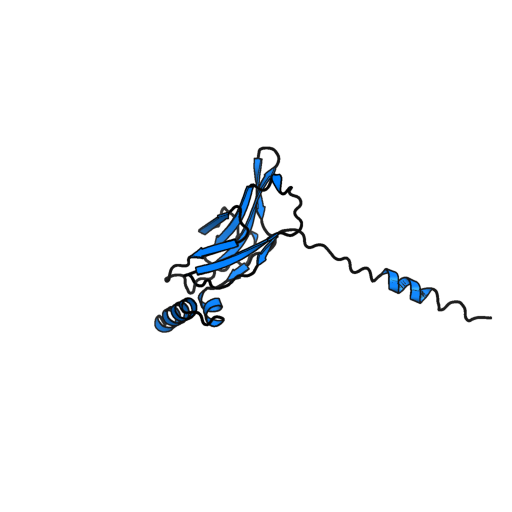TOM 769 N N . GLU A 1 96 ? -2.583 6.679 16.482 1.00 93.88 96 GLU A N 1
ATOM 770 C CA . GLU A 1 96 ? -3.881 6.474 17.141 1.00 93.88 96 GLU A CA 1
ATOM 771 C C . GLU A 1 96 ? -4.980 7.435 16.662 1.00 93.88 96 GLU A C 1
ATOM 773 O O . GLU A 1 96 ? -6.140 7.050 16.500 1.00 93.88 96 GLU A O 1
ATOM 778 N N . GLU A 1 97 ? -4.618 8.690 16.412 1.00 94.50 97 GLU A N 1
ATOM 779 C CA . GLU A 1 97 ? -5.520 9.725 15.902 1.00 94.50 97 GLU A CA 1
ATOM 780 C C . GLU A 1 97 ? -6.116 9.400 14.526 1.00 94.50 97 GLU A C 1
ATOM 782 O O . GLU A 1 97 ? -7.188 9.902 14.196 1.00 94.50 97 GLU A O 1
ATOM 787 N N . ASN A 1 98 ? -5.478 8.510 13.762 1.00 95.38 98 ASN A N 1
ATOM 788 C CA . ASN A 1 98 ? -5.885 8.138 12.411 1.00 95.38 98 ASN A CA 1
ATOM 789 C C . ASN A 1 98 ? -6.563 6.759 12.327 1.00 95.38 98 ASN A C 1
ATOM 791 O O . ASN A 1 98 ? -6.788 6.244 11.234 1.00 95.38 98 ASN A O 1
ATOM 795 N N . TYR A 1 99 ? -6.929 6.135 13.453 1.00 95.62 99 TYR A N 1
ATOM 796 C CA . TYR A 1 99 ? -7.546 4.797 13.449 1.00 95.62 99 TYR A CA 1
ATOM 797 C C . TYR A 1 99 ? -8.882 4.714 12.689 1.00 95.62 99 TYR A C 1
ATOM 799 O O . TYR A 1 99 ? -9.260 3.630 12.242 1.00 95.62 99 TYR A O 1
ATOM 807 N N . GLN A 1 100 ? -9.593 5.835 12.532 1.00 95.25 100 GLN A N 1
ATOM 808 C CA . GLN A 1 100 ? -10.841 5.920 11.760 1.00 95.25 100 GLN A CA 1
ATOM 809 C C . GLN A 1 100 ? -10.652 6.515 10.361 1.00 95.25 100 GLN A C 1
ATOM 811 O O . GLN A 1 100 ? -11.635 6.658 9.638 1.00 95.25 100 GLN A O 1
ATOM 816 N N . THR A 1 101 ? -9.423 6.854 9.980 1.00 96.31 101 THR A N 1
ATOM 817 C CA . THR A 1 101 ? -9.117 7.461 8.686 1.00 96.31 101 THR A CA 1
ATOM 818 C C . THR A 1 101 ? -9.090 6.393 7.597 1.00 96.31 101 THR A C 1
ATOM 820 O O . THR A 1 101 ? -8.556 5.298 7.795 1.00 96.31 101 THR A O 1
ATOM 823 N N . ASP A 1 102 ? -9.673 6.718 6.446 1.00 97.94 102 ASP A N 1
ATOM 824 C CA . ASP A 1 102 ? -9.530 5.917 5.234 1.00 97.94 102 ASP A CA 1
ATOM 825 C C . ASP A 1 102 ? -8.183 6.218 4.577 1.00 97.94 102 ASP A C 1
ATOM 827 O O . ASP A 1 102 ? -7.767 7.370 4.484 1.00 97.94 102 ASP A O 1
ATOM 831 N N . TYR A 1 103 ? -7.521 5.176 4.097 1.00 97.81 103 TYR A N 1
ATOM 832 C CA . TYR A 1 103 ? -6.237 5.254 3.423 1.00 97.81 103 TYR A CA 1
ATOM 833 C C . TYR A 1 103 ? -6.370 4.692 2.023 1.00 97.81 103 TYR A C 1
ATOM 835 O O . TYR A 1 103 ? -6.780 3.543 1.856 1.00 97.81 103 TYR A O 1
ATOM 843 N N . SER A 1 104 ? -5.965 5.480 1.037 1.00 98.00 104 SER A N 1
ATOM 844 C CA . SER A 1 104 ? -5.868 5.054 -0.353 1.00 98.00 104 SER A CA 1
ATOM 845 C C . SER A 1 104 ? -4.410 4.773 -0.701 1.00 98.00 104 SER A C 1
ATOM 847 O O . SER A 1 104 ? -3.531 5.611 -0.486 1.00 98.00 104 SER A O 1
ATOM 849 N N . LEU A 1 105 ? -4.153 3.574 -1.214 1.00 97.94 105 LEU A N 1
ATOM 850 C CA . LEU A 1 105 ? -2.828 3.038 -1.491 1.00 97.94 105 LEU A CA 1
ATOM 851 C C . LEU A 1 105 ? -2.691 2.694 -2.969 1.00 97.94 105 LEU A C 1
ATOM 853 O O . LEU A 1 105 ? -3.429 1.849 -3.477 1.00 97.94 105 LEU A O 1
ATOM 857 N N . ARG A 1 106 ? -1.691 3.258 -3.647 1.00 97.50 106 ARG A N 1
ATOM 858 C CA . ARG A 1 106 ? -1.357 2.874 -5.024 1.00 97.50 106 ARG A CA 1
ATOM 859 C C . ARG A 1 106 ? 0.091 2.441 -5.128 1.00 97.50 106 ARG A C 1
ATOM 861 O O . ARG A 1 106 ? 0.998 3.203 -4.803 1.00 97.50 106 ARG A O 1
ATOM 868 N N . ALA A 1 107 ? 0.306 1.224 -5.612 1.00 97.69 107 ALA A N 1
ATOM 869 C CA . ALA A 1 107 ? 1.648 0.727 -5.865 1.00 97.69 107 ALA A CA 1
ATOM 870 C C . ALA A 1 107 ? 2.311 1.466 -7.038 1.00 97.69 107 ALA A C 1
ATOM 872 O O . ALA A 1 107 ? 1.644 1.869 -7.998 1.00 97.69 107 ALA A O 1
ATOM 873 N N . TYR A 1 108 ? 3.637 1.553 -6.993 1.00 97.00 108 TYR A N 1
ATOM 874 C CA . TYR A 1 108 ? 4.491 1.969 -8.096 1.00 97.00 108 TYR A CA 1
ATOM 875 C C . TYR A 1 108 ? 5.764 1.111 -8.170 1.00 97.00 108 TYR A C 1
ATOM 877 O O . TYR A 1 108 ? 6.182 0.490 -7.192 1.00 97.00 108 TYR A O 1
ATOM 885 N N . VAL A 1 109 ? 6.385 1.103 -9.346 1.00 97.31 109 VAL A N 1
ATOM 886 C CA . VAL A 1 109 ? 7.716 0.554 -9.621 1.00 97.31 109 VAL A CA 1
ATOM 887 C C . VAL A 1 109 ? 8.597 1.705 -10.083 1.00 97.31 109 VAL A C 1
ATOM 889 O O . VAL A 1 109 ? 8.227 2.429 -11.011 1.00 97.31 109 VAL A O 1
ATOM 892 N N . LYS A 1 110 ? 9.755 1.870 -9.446 1.00 97.19 110 LYS A N 1
ATOM 893 C CA . LYS A 1 110 ? 10.805 2.793 -9.871 1.00 97.19 110 LYS A CA 1
ATOM 894 C C . LYS A 1 110 ? 11.828 2.020 -10.702 1.00 97.19 110 LYS A C 1
ATOM 896 O O . LYS A 1 110 ? 12.339 1.000 -10.243 1.00 97.19 110 LYS A O 1
ATOM 901 N N . TYR A 1 111 ? 12.120 2.482 -11.913 1.00 97.19 111 TYR A N 1
ATOM 902 C CA . TYR A 1 111 ? 13.003 1.779 -12.847 1.00 97.19 111 TYR A CA 1
ATOM 903 C C . TYR A 1 111 ? 13.828 2.741 -13.708 1.00 97.19 111 TYR A C 1
ATOM 905 O O . TYR A 1 111 ? 13.508 3.928 -13.792 1.00 97.19 111 TYR A O 1
ATOM 913 N N . LEU A 1 112 ? 14.882 2.224 -14.339 1.00 97.69 112 LEU A N 1
ATOM 914 C CA . LEU A 1 112 ? 15.686 2.936 -15.330 1.00 97.69 112 LEU A CA 1
ATOM 915 C C . LEU A 1 112 ? 15.137 2.709 -16.742 1.00 97.69 112 LEU A C 1
ATOM 917 O O . LEU A 1 112 ? 14.966 1.575 -17.179 1.00 97.69 112 LEU A O 1
ATOM 921 N N . ASP A 1 113 ? 14.909 3.794 -17.476 1.00 94.94 113 ASP A N 1
ATOM 922 C CA . ASP A 1 113 ? 14.680 3.778 -18.921 1.00 94.94 113 ASP A CA 1
ATOM 923 C C . ASP A 1 113 ? 15.887 4.427 -19.609 1.00 94.94 113 ASP A C 1
ATOM 925 O O . ASP A 1 113 ? 15.983 5.650 -19.746 1.00 94.94 113 ASP A O 1
ATOM 929 N N . GLY A 1 114 ? 16.876 3.595 -19.945 1.00 92.12 114 GLY A N 1
ATOM 930 C CA . GLY A 1 114 ? 18.205 4.065 -20.328 1.00 92.12 114 GLY A CA 1
ATOM 931 C C . GLY A 1 114 ? 18.945 4.658 -19.126 1.00 92.12 114 GLY A C 1
ATOM 932 O O . GLY A 1 114 ? 19.349 3.925 -18.229 1.00 92.12 114 GLY A O 1
ATOM 933 N N . GLU A 1 115 ? 19.135 5.979 -19.115 1.00 92.88 115 GLU A N 1
ATOM 934 C CA . GLU A 1 115 ? 19.794 6.710 -18.016 1.00 92.88 115 GLU A CA 1
ATOM 935 C C . GLU A 1 115 ? 18.803 7.501 -17.140 1.00 92.88 115 GLU A C 1
ATOM 937 O O . GLU A 1 115 ? 19.208 8.133 -16.165 1.00 92.88 115 GLU A O 1
ATOM 942 N N . GLU A 1 116 ? 17.507 7.485 -17.470 1.00 96.62 116 GLU A N 1
ATOM 943 C CA . GLU A 1 116 ? 16.482 8.249 -16.754 1.00 96.62 116 GLU A CA 1
ATOM 944 C C . GLU A 1 116 ? 15.705 7.372 -15.767 1.00 96.62 116 GLU A C 1
ATOM 946 O O . GLU A 1 116 ? 15.219 6.297 -16.120 1.00 96.62 116 GLU A O 1
ATOM 951 N N . GLU A 1 117 ? 15.516 7.857 -14.537 1.00 96.38 117 GLU A N 1
ATOM 952 C CA . GLU A 1 117 ? 14.606 7.224 -13.579 1.00 96.38 117 GLU A CA 1
ATOM 953 C C . GLU A 1 117 ? 13.147 7.535 -13.935 1.00 96.38 117 GLU A C 1
ATOM 955 O O . GLU A 1 117 ? 12.756 8.696 -14.090 1.00 96.38 117 GLU A O 1
ATOM 960 N N . LYS A 1 118 ? 12.315 6.495 -14.011 1.00 96.06 118 LYS A N 1
ATOM 961 C CA . LYS A 1 118 ? 10.877 6.599 -14.272 1.00 96.06 118 LYS A CA 1
ATOM 962 C C . LYS A 1 118 ? 10.069 5.822 -13.243 1.00 96.06 118 LYS A C 1
ATOM 964 O O . LYS A 1 118 ? 10.553 4.899 -12.590 1.00 96.06 118 LYS A O 1
ATOM 969 N N . TYR A 1 119 ? 8.802 6.209 -13.128 1.00 94.81 119 TYR A N 1
ATOM 970 C CA . TYR A 1 119 ? 7.823 5.558 -12.268 1.00 94.81 119 TYR A CA 1
ATOM 971 C C . TYR A 1 119 ? 6.718 4.966 -13.129 1.00 94.81 119 TYR A C 1
ATOM 973 O O . TYR A 1 119 ? 6.060 5.678 -13.890 1.00 94.81 119 TYR A O 1
ATOM 981 N N . LEU A 1 120 ? 6.502 3.663 -12.996 1.00 95.12 120 LEU A N 1
ATOM 982 C CA . LEU A 1 120 ? 5.297 3.009 -13.481 1.00 95.12 120 LEU A CA 1
ATOM 983 C C . LEU A 1 120 ? 4.355 2.854 -12.292 1.00 95.12 120 LEU A C 1
ATOM 985 O O . LEU A 1 120 ? 4.785 2.399 -11.238 1.00 95.12 120 LEU A O 1
ATOM 989 N N . TYR A 1 121 ? 3.086 3.215 -12.446 1.00 95.62 121 TYR A N 1
ATOM 990 C CA . TYR A 1 121 ? 2.079 3.041 -11.399 1.00 95.62 121 TYR A CA 1
ATOM 991 C C . TYR A 1 121 ? 1.151 1.872 -11.717 1.00 95.62 121 TYR A C 1
ATOM 993 O O . TYR A 1 121 ? 0.884 1.586 -12.882 1.00 95.62 121 TYR A O 1
ATOM 1001 N N . SER A 1 122 ? 0.623 1.240 -10.670 1.00 95.75 122 SER A N 1
ATOM 1002 C CA . SER A 1 122 ? -0.416 0.216 -10.794 1.00 95.75 122 SER A CA 1
ATOM 1003 C C . SER A 1 122 ? -1.676 0.795 -11.450 1.00 95.75 122 SER A C 1
ATOM 1005 O O . SER A 1 122 ? -2.023 1.963 -11.237 1.00 95.75 122 SER A O 1
ATOM 1007 N N . GLU A 1 123 ? -2.377 -0.026 -12.232 1.00 94.06 123 GLU A N 1
ATOM 1008 C CA . GLU A 1 123 ? -3.688 0.300 -12.817 1.00 94.06 123 GLU A CA 1
ATOM 1009 C C . GLU A 1 123 ? -4.837 0.167 -11.805 1.00 94.06 123 GLU A C 1
ATOM 1011 O O . GLU A 1 123 ? -5.952 0.608 -12.067 1.00 94.06 123 GLU A O 1
ATOM 1016 N N . SER A 1 124 ? -4.566 -0.422 -10.640 1.00 93.69 124 SER A N 1
ATOM 1017 C CA . SER A 1 124 ? -5.483 -0.505 -9.506 1.00 93.69 124 SER A CA 1
ATOM 1018 C C . SER A 1 124 ? -4.893 0.147 -8.258 1.00 93.69 124 SER A C 1
ATOM 1020 O O . SER A 1 124 ? -3.682 0.380 -8.149 1.00 93.69 124 SER A O 1
ATOM 1022 N N . PHE A 1 125 ? -5.762 0.427 -7.296 1.00 95.75 125 PHE A N 1
ATOM 1023 C CA . PHE A 1 125 ? -5.398 0.906 -5.974 1.00 95.75 125 PHE A CA 1
ATOM 1024 C C . PHE A 1 125 ? -6.309 0.257 -4.934 1.00 95.75 125 PHE A C 1
ATOM 1026 O O . PHE A 1 125 ? -7.400 -0.209 -5.260 1.00 95.75 125 PHE A O 1
ATOM 1033 N N . GLU A 1 126 ? -5.848 0.236 -3.691 1.00 96.88 126 GLU A N 1
ATOM 1034 C CA . GLU A 1 126 ? -6.586 -0.320 -2.562 1.00 96.88 126 GLU A CA 1
ATOM 1035 C C . GLU A 1 126 ? -7.002 0.794 -1.612 1.00 96.88 126 GLU A C 1
ATOM 1037 O O . GLU A 1 126 ? -6.269 1.764 -1.415 1.00 96.88 126 GLU A O 1
ATOM 1042 N N . VAL A 1 127 ? -8.172 0.640 -0.997 1.00 96.81 127 VAL A N 1
ATOM 1043 C CA . VAL A 1 127 ? -8.629 1.521 0.079 1.00 96.81 127 VAL A CA 1
ATOM 1044 C C . VAL A 1 127 ? -8.860 0.682 1.316 1.00 96.81 127 VAL A C 1
ATOM 1046 O O . V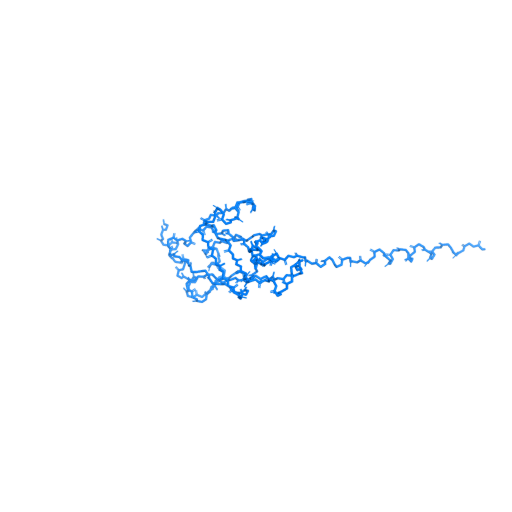AL A 1 127 ? -9.567 -0.324 1.264 1.00 96.81 127 VAL A O 1
ATOM 1049 N N . PHE A 1 128 ? -8.303 1.108 2.442 1.00 96.69 128 PHE A N 1
ATOM 1050 C CA . PHE A 1 128 ? -8.528 0.439 3.713 1.00 96.69 128 PHE A CA 1
ATOM 1051 C C . PHE A 1 128 ? -8.811 1.431 4.834 1.00 96.69 128 PHE A C 1
ATOM 1053 O O . PHE A 1 128 ? -8.475 2.609 4.767 1.00 96.69 128 PHE A O 1
ATOM 1060 N N . ASN A 1 129 ? -9.402 0.909 5.901 1.00 96.81 129 ASN A N 1
ATOM 1061 C CA . ASN A 1 129 ? -9.643 1.626 7.138 1.00 96.81 129 ASN A CA 1
ATOM 1062 C C . ASN A 1 129 ? -9.184 0.739 8.295 1.00 96.81 129 ASN A C 1
ATOM 1064 O O . ASN A 1 129 ? -9.637 -0.406 8.403 1.00 96.81 129 ASN A O 1
ATOM 1068 N N . LEU A 1 130 ? -8.293 1.242 9.152 1.00 95.94 130 LEU A N 1
ATOM 1069 C CA . LEU A 1 130 ? -7.692 0.428 10.213 1.00 95.94 130 LEU A CA 1
ATOM 1070 C C . LEU A 1 130 ? -8.749 -0.147 11.165 1.00 95.94 130 LEU A C 1
ATOM 1072 O O . LEU A 1 130 ? -8.697 -1.328 11.501 1.00 95.94 130 LEU A O 1
ATOM 1076 N N . TYR A 1 131 ? -9.739 0.656 11.562 1.00 96.31 131 TYR A N 1
ATOM 1077 C CA . TYR A 1 131 ? -10.839 0.196 12.408 1.00 96.31 131 TYR A CA 1
ATOM 1078 C C . TYR A 1 131 ? -11.692 -0.887 11.734 1.00 96.31 131 TYR A C 1
ATOM 1080 O O . TYR A 1 131 ? -12.145 -1.819 12.400 1.00 96.31 131 TYR A O 1
ATOM 1088 N N . SER A 1 132 ? -11.895 -0.812 10.418 1.00 95.88 132 SER A N 1
ATOM 1089 C CA . SER A 1 132 ? -12.609 -1.867 9.686 1.00 95.88 132 SER A CA 1
ATOM 1090 C C . SER A 1 132 ? -11.833 -3.182 9.685 1.00 95.88 132 SER A C 1
ATOM 1092 O O . SER A 1 132 ? -12.405 -4.201 10.061 1.00 95.88 132 SER A O 1
ATOM 1094 N N . LEU A 1 133 ? -10.526 -3.143 9.412 1.00 95.75 133 LEU A N 1
ATOM 1095 C CA . LEU A 1 133 ? -9.657 -4.323 9.515 1.00 95.75 133 LEU A CA 1
ATOM 1096 C C . LEU A 1 133 ? -9.615 -4.884 10.945 1.00 95.75 133 LEU A C 1
ATOM 1098 O O . LEU A 1 133 ? -9.585 -6.096 11.146 1.00 95.75 133 LEU A O 1
ATOM 1102 N N . ALA A 1 134 ? -9.639 -4.012 11.957 1.00 96.19 134 ALA A N 1
ATOM 1103 C CA . ALA A 1 134 ? -9.603 -4.413 13.363 1.00 96.19 134 ALA A CA 1
ATOM 1104 C C . ALA A 1 134 ? -10.829 -5.212 13.791 1.00 96.19 134 ALA A C 1
ATOM 1106 O O . ALA A 1 134 ? -10.701 -6.125 14.600 1.00 96.19 134 ALA A O 1
ATOM 1107 N N . LYS A 1 135 ? -11.997 -4.945 13.206 1.00 95.19 135 LYS A N 1
ATOM 1108 C CA . LYS A 1 135 ? -13.213 -5.727 13.473 1.00 95.19 135 LYS A CA 1
ATOM 1109 C C . LYS A 1 135 ? -13.166 -7.147 12.901 1.00 95.19 135 LYS A C 1
ATOM 1111 O O . LYS A 1 135 ? -13.966 -7.984 13.309 1.00 95.19 135 LYS A O 1
ATOM 1116 N N . GLU A 1 136 ? -12.245 -7.427 11.984 1.00 93.62 136 GLU A N 1
ATOM 1117 C CA . GLU A 1 136 ? -12.075 -8.740 11.348 1.00 93.62 136 GLU A CA 1
ATOM 1118 C C . GLU A 1 136 ? -10.980 -9.590 12.019 1.00 93.62 136 GLU A C 1
ATOM 1120 O O . GLU A 1 136 ? -10.798 -10.760 11.682 1.00 93.62 136 GLU A O 1
ATOM 1125 N N . SER A 1 137 ? -10.259 -9.026 12.995 1.00 91.38 137 SER A N 1
ATOM 1126 C CA . SER A 1 137 ? -9.135 -9.664 13.684 1.00 91.38 137 SER A CA 1
ATOM 1127 C C . SER A 1 137 ? -9.362 -9.745 15.195 1.00 91.38 137 SER A C 1
ATOM 1129 O O . SER A 1 137 ? -10.102 -8.966 15.783 1.00 91.38 137 SER A O 1
ATOM 1131 N N . ASN A 1 138 ? -8.684 -10.694 15.846 1.00 88.38 138 ASN A N 1
ATOM 1132 C CA . ASN A 1 138 ? -8.769 -10.925 17.295 1.00 88.38 138 ASN A CA 1
ATOM 1133 C C . ASN A 1 138 ? -7.432 -10.716 18.029 1.00 88.38 138 ASN A C 1
ATOM 1135 O O . ASN A 1 138 ? -7.297 -11.114 19.192 1.00 88.38 138 ASN A O 1
ATOM 1139 N N . ASN A 1 139 ? -6.430 -10.127 17.371 1.00 91.94 139 ASN A N 1
ATOM 1140 C CA . ASN A 1 139 ? -5.143 -9.837 18.008 1.00 91.94 139 ASN A CA 1
ATOM 1141 C C . ASN A 1 139 ? -5.242 -8.631 18.971 1.00 91.94 139 ASN A C 1
ATOM 1143 O O . ASN A 1 139 ? -6.239 -7.906 18.995 1.00 91.94 139 ASN A O 1
ATOM 1147 N N . ASP A 1 140 ? -4.228 -8.433 19.815 1.00 94.06 140 ASP A N 1
ATOM 1148 C CA . ASP A 1 140 ? -4.289 -7.408 20.866 1.00 94.06 140 ASP A CA 1
ATOM 1149 C C . ASP A 1 140 ? -4.273 -5.981 20.309 1.00 94.06 140 ASP A C 1
ATOM 1151 O O . ASP A 1 140 ? -4.948 -5.102 20.851 1.00 94.06 140 ASP A O 1
ATOM 1155 N N . PHE A 1 141 ? -3.593 -5.764 19.182 1.00 94.88 141 PHE A N 1
ATOM 1156 C CA . PHE A 1 141 ? -3.627 -4.485 18.483 1.00 94.88 141 PHE A CA 1
ATOM 1157 C C . PHE A 1 141 ? -5.028 -4.173 17.927 1.00 94.88 141 PHE A C 1
ATOM 1159 O O . PHE A 1 141 ? -5.546 -3.081 18.145 1.00 94.88 141 PHE A O 1
ATOM 1166 N N . ALA A 1 142 ? -5.704 -5.145 17.314 1.00 95.25 142 ALA A N 1
ATOM 1167 C CA . ALA A 1 142 ? -7.073 -5.017 16.825 1.00 95.25 142 ALA A CA 1
ATOM 1168 C C . ALA A 1 142 ? -8.042 -4.653 17.960 1.00 95.25 142 ALA A C 1
ATOM 1170 O O . ALA A 1 142 ? -8.813 -3.701 17.843 1.00 95.25 142 ALA A O 1
ATOM 1171 N N . LYS A 1 143 ? -7.939 -5.340 19.108 1.00 95.12 143 LYS A N 1
ATOM 1172 C CA . LYS A 1 143 ? -8.730 -5.013 20.307 1.00 95.12 143 LYS A CA 1
ATOM 1173 C C . LYS A 1 143 ? -8.457 -3.591 20.801 1.00 95.12 143 LYS A C 1
ATOM 1175 O O . LYS A 1 143 ? -9.399 -2.891 21.164 1.00 95.12 143 LYS A O 1
ATOM 1180 N N . LYS A 1 144 ? -7.189 -3.154 20.809 1.00 94.62 144 LYS A N 1
ATOM 1181 C CA . LYS A 1 144 ? -6.801 -1.778 21.168 1.00 94.62 144 LYS A CA 1
ATOM 1182 C C . LYS A 1 144 ? -7.474 -0.766 20.237 1.00 94.62 144 LYS A C 1
ATOM 1184 O O . LYS A 1 144 ? -8.084 0.177 20.737 1.00 94.62 144 LYS A O 1
ATOM 1189 N N . VAL A 1 145 ? -7.390 -0.975 18.921 1.00 95.88 145 VAL A N 1
ATOM 1190 C CA . VAL A 1 145 ? -7.997 -0.100 17.905 1.00 95.88 145 VAL A CA 1
ATOM 1191 C C . VAL A 1 145 ? -9.508 -0.003 18.108 1.00 95.88 145 VAL A C 1
ATOM 1193 O O . VAL A 1 145 ? -10.026 1.104 18.244 1.00 95.88 145 VAL A O 1
ATOM 1196 N N . VAL A 1 146 ? -10.207 -1.143 18.191 1.00 96.38 146 VAL A N 1
ATOM 1197 C CA . VAL A 1 146 ? -11.666 -1.187 18.392 1.00 96.38 146 VAL A CA 1
ATOM 1198 C C . VAL A 1 146 ? -12.060 -0.441 19.661 1.00 96.38 146 VAL A C 1
ATOM 1200 O O . VAL A 1 146 ? -12.901 0.452 19.605 1.00 96.38 146 VAL A O 1
ATOM 1203 N N . ARG A 1 147 ? -11.394 -0.739 20.784 1.00 95.88 147 ARG A N 1
ATOM 1204 C CA . ARG A 1 147 ? -11.661 -0.086 22.067 1.00 95.88 147 ARG A CA 1
ATOM 1205 C C . ARG A 1 147 ? -11.511 1.432 21.976 1.00 95.88 147 ARG A C 1
ATOM 1207 O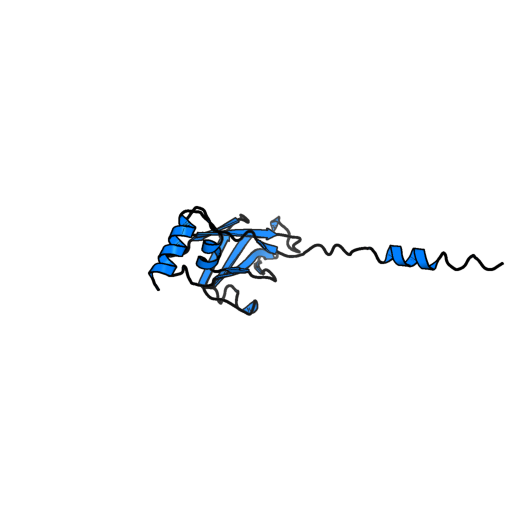 O . ARG A 1 147 ? -12.422 2.152 22.357 1.00 95.88 147 ARG A O 1
ATOM 1214 N N . ILE A 1 148 ? -10.385 1.922 21.457 1.00 95.00 148 ILE A N 1
ATOM 1215 C CA . ILE A 1 148 ? -10.106 3.365 21.379 1.00 95.00 148 ILE A CA 1
ATOM 1216 C C . ILE A 1 148 ? -11.129 4.085 20.499 1.00 95.00 148 ILE A C 1
ATOM 1218 O O . ILE A 1 148 ? -11.561 5.186 20.829 1.00 95.00 148 ILE A O 1
ATOM 1222 N N . VAL A 1 149 ? -11.513 3.481 19.375 1.00 95.00 149 VAL A N 1
ATOM 1223 C CA . VAL A 1 149 ? -12.484 4.072 18.450 1.00 95.00 149 VAL A CA 1
ATOM 1224 C C . VAL A 1 149 ? -13.892 4.104 19.042 1.00 95.00 149 VAL A C 1
ATOM 1226 O O . VAL A 1 149 ? -14.615 5.077 18.830 1.00 95.00 149 VAL A O 1
ATOM 1229 N N . GLU A 1 150 ? -14.291 3.065 19.773 1.00 94.81 150 GLU A N 1
ATOM 1230 C CA . GLU A 1 150 ? -15.636 2.954 20.345 1.00 94.81 150 GLU A CA 1
ATOM 1231 C C . GLU A 1 150 ? -15.798 3.722 21.661 1.00 94.81 150 GLU A C 1
ATOM 1233 O O . GLU A 1 150 ? -16.862 4.286 21.887 1.00 94.81 150 GLU A O 1
ATOM 1238 N N . GLU A 1 151 ? -14.756 3.823 22.490 1.00 91.56 151 GLU A N 1
ATOM 1239 C CA . GLU A 1 151 ? -14.772 4.612 23.734 1.00 91.56 151 GLU A CA 1
ATOM 1240 C C . GLU A 1 151 ? -14.659 6.128 23.493 1.00 91.56 151 GLU A C 1
ATOM 1242 O O . GLU A 1 151 ? -15.036 6.916 24.358 1.00 91.56 151 GLU A O 1
ATOM 1247 N N . LYS A 1 152 ? -14.143 6.557 22.331 1.00 75.94 152 LYS A N 1
ATOM 1248 C CA . LYS A 1 152 ? -14.093 7.976 21.923 1.00 75.94 152 LYS A CA 1
ATOM 1249 C C . LYS A 1 152 ? -15.422 8.499 21.344 1.00 75.94 152 LYS A C 1
ATOM 1251 O O . LYS A 1 152 ? -15.472 9.670 20.967 1.00 75.94 152 LYS A O 1
ATOM 1256 N N . LYS A 1 153 ? -16.459 7.662 21.232 1.00 59.03 153 LYS A N 1
ATOM 1257 C CA . LYS A 1 153 ? -17.809 8.051 20.781 1.00 59.03 153 LYS A CA 1
ATOM 1258 C C . LYS A 1 153 ? -18.710 8.408 21.956 1.00 59.03 153 LYS A C 1
ATOM 1260 O O . LYS A 1 153 ? -19.500 9.361 21.782 1.00 59.03 153 LYS A O 1
#